Protein AF-W1XQS5-F1 (afdb_monomer)

InterPro domains:
  IPR000043 Adenosylhomocysteinase-like [PF05221] (4-74)
  IPR000043 Adenosylhomocysteinase-like [PTHR23420] (3-74)
  IPR020082 S-adenosyl-L-homocysteine hydrolase, conserved site [PS00738] (53-67)
  IPR042172 Adenosylhomocysteinase-like superfamily [G3DSA:3.40.50.1480] (1-74)

Structure (mmCIF, N/CA/C/O backbone):
data_AF-W1XQS5-F1
#
_entry.id   AF-W1XQS5-F1
#
loop_
_atom_site.group_PDB
_atom_site.id
_atom_site.type_symbol
_atom_site.label_atom_id
_atom_site.label_alt_id
_atom_site.label_comp_id
_atom_site.label_asym_id
_atom_site.label_entity_id
_atom_site.label_seq_id
_atom_site.pdbx_PDB_ins_code
_atom_site.Cartn_x
_atom_site.Cartn_y
_atom_site.Cartn_z
_atom_site.occupancy
_atom_site.B_iso_or_equiv
_atom_site.auth_seq_id
_atom_site.auth_comp_id
_atom_site.auth_asym_id
_atom_site.auth_atom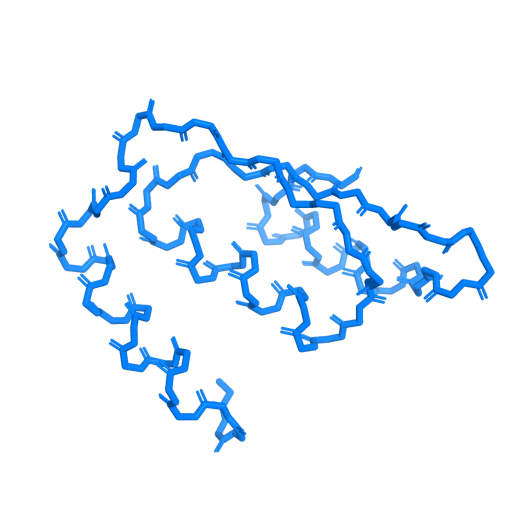_id
_atom_site.pdbx_PDB_model_num
ATOM 1 N N . SER A 1 1 ? 0.478 -13.374 -0.031 1.00 56.38 1 SER A N 1
ATOM 2 C CA . SER A 1 1 ? 1.821 -13.934 -0.314 1.00 56.38 1 SER A CA 1
ATOM 3 C C . SER A 1 1 ? 2.215 -14.885 0.810 1.00 56.38 1 SER A C 1
ATOM 5 O O . SER A 1 1 ? 2.197 -14.460 1.956 1.00 56.38 1 SER A O 1
ATOM 7 N N . ASN A 1 2 ? 2.565 -16.147 0.530 1.00 68.94 2 ASN A N 1
ATOM 8 C CA . ASN A 1 2 ? 2.944 -17.123 1.573 1.00 68.94 2 ASN A CA 1
ATOM 9 C C . ASN A 1 2 ? 4.351 -16.901 2.164 1.00 68.94 2 ASN A C 1
ATOM 11 O O . ASN A 1 2 ? 4.725 -17.579 3.113 1.00 68.94 2 ASN A O 1
ATOM 15 N N . PHE A 1 3 ? 5.124 -15.948 1.631 1.00 82.81 3 PHE A N 1
ATOM 16 C CA . PHE A 1 3 ? 6.535 -15.752 1.988 1.00 82.81 3 PHE A CA 1
ATOM 17 C C . PHE A 1 3 ? 6.794 -14.507 2.851 1.00 82.81 3 PHE A C 1
ATOM 19 O O . PHE A 1 3 ? 7.941 -14.228 3.186 1.00 82.81 3 PHE A O 1
ATOM 26 N N . MET A 1 4 ? 5.751 -13.750 3.219 1.00 88.50 4 MET A N 1
ATOM 27 C CA . MET A 1 4 ? 5.870 -12.535 4.043 1.00 88.50 4 MET A CA 1
ATOM 28 C C . MET A 1 4 ? 4.842 -12.523 5.186 1.00 88.50 4 MET A C 1
ATOM 30 O O . MET A 1 4 ? 3.921 -11.704 5.183 1.00 88.50 4 MET A O 1
ATOM 34 N N . PRO A 1 5 ? 4.973 -13.438 6.167 1.00 92.56 5 PRO A N 1
ATOM 35 C CA . PRO A 1 5 ? 3.966 -13.644 7.210 1.00 92.56 5 PRO A CA 1
ATOM 36 C C . PRO A 1 5 ? 3.718 -12.387 8.047 1.00 92.56 5 PRO A C 1
ATOM 38 O O . PRO A 1 5 ? 2.570 -12.049 8.306 1.00 92.56 5 PRO A O 1
ATOM 41 N N . THR A 1 6 ? 4.766 -11.631 8.385 1.00 93.81 6 THR A N 1
ATOM 42 C CA . THR A 1 6 ? 4.633 -10.393 9.167 1.00 93.81 6 THR A CA 1
ATOM 43 C C . THR A 1 6 ? 3.778 -9.345 8.458 1.00 93.81 6 THR A C 1
ATOM 45 O O . THR A 1 6 ? 2.919 -8.730 9.083 1.00 93.81 6 THR A O 1
ATOM 48 N N . LEU A 1 7 ? 3.973 -9.155 7.148 1.00 92.88 7 LEU A N 1
ATOM 49 C CA . LEU A 1 7 ? 3.174 -8.202 6.374 1.00 92.88 7 LEU A CA 1
ATOM 50 C C . LEU A 1 7 ? 1.731 -8.672 6.199 1.00 92.88 7 LEU A C 1
ATOM 52 O O . LEU A 1 7 ? 0.838 -7.834 6.154 1.00 92.88 7 LEU A O 1
ATOM 56 N N . ASN A 1 8 ? 1.487 -9.983 6.149 1.00 92.94 8 ASN A N 1
ATOM 57 C CA . ASN A 1 8 ? 0.125 -10.514 6.127 1.00 92.94 8 ASN A CA 1
ATOM 58 C C . ASN A 1 8 ? -0.600 -10.195 7.435 1.00 92.94 8 ASN A C 1
ATOM 60 O O . ASN A 1 8 ? -1.645 -9.558 7.399 1.00 92.94 8 ASN A O 1
ATOM 64 N N . THR A 1 9 ? 0.002 -10.542 8.577 1.00 95.06 9 THR A N 1
ATOM 65 C CA . THR A 1 9 ? -0.585 -10.277 9.896 1.00 95.06 9 THR A CA 1
ATOM 66 C C . THR A 1 9 ? -0.834 -8.784 10.115 1.00 95.06 9 THR A C 1
ATOM 68 O O . T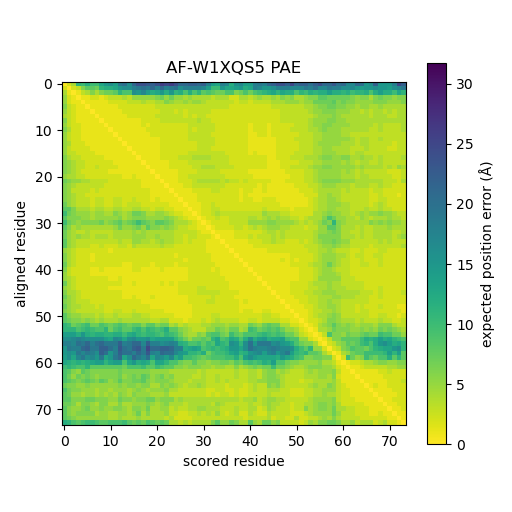HR A 1 9 ? -1.873 -8.398 10.647 1.00 95.06 9 THR A O 1
ATOM 71 N N . LEU A 1 10 ? 0.102 -7.926 9.692 1.00 95.12 10 LEU A N 1
ATOM 72 C CA . LEU A 1 10 ? -0.085 -6.477 9.756 1.00 95.12 10 LEU A CA 1
ATOM 73 C C . LEU A 1 10 ? -1.195 -6.004 8.819 1.00 95.12 10 LEU A C 1
ATOM 75 O O . LEU A 1 10 ? -2.007 -5.190 9.239 1.00 95.12 10 LEU A O 1
ATOM 79 N N . GLY A 1 11 ? -1.251 -6.519 7.591 1.00 95.31 11 GLY A N 1
ATOM 80 C CA . GLY A 1 11 ? -2.299 -6.181 6.633 1.00 95.31 11 GLY A CA 1
ATOM 81 C C . GLY A 1 11 ? -3.689 -6.538 7.134 1.00 95.31 11 GLY A C 1
ATOM 82 O O . GLY A 1 11 ? -4.573 -5.694 7.060 1.00 95.31 11 GLY A O 1
ATOM 83 N N . ASP A 1 12 ? -3.864 -7.723 7.716 1.00 96.06 12 ASP A N 1
ATOM 84 C CA . ASP A 1 12 ? -5.155 -8.159 8.257 1.00 96.06 12 ASP A CA 1
ATOM 85 C C . ASP A 1 12 ? -5.602 -7.261 9.420 1.00 96.06 12 ASP A C 1
ATOM 87 O O . ASP A 1 12 ? -6.764 -6.857 9.491 1.00 96.06 12 ASP A O 1
ATOM 91 N N . ARG A 1 13 ? -4.666 -6.870 10.297 1.00 97.31 13 ARG A N 1
ATOM 92 C CA . ARG A 1 13 ? -4.950 -5.914 11.376 1.00 97.31 13 ARG A CA 1
ATOM 93 C C . ARG A 1 13 ? -5.290 -4.526 10.834 1.00 97.31 13 ARG A C 1
ATOM 95 O O . ARG A 1 13 ? -6.287 -3.944 11.246 1.00 97.31 13 ARG A O 1
ATOM 102 N N . PHE A 1 14 ? -4.471 -3.994 9.926 1.00 97.75 14 PHE A N 1
ATOM 103 C CA . PHE A 1 14 ? -4.665 -2.652 9.377 1.00 97.75 14 PHE A CA 1
ATOM 104 C C . PHE A 1 14 ? -5.972 -2.533 8.606 1.00 97.75 14 PHE A C 1
ATOM 106 O O . PHE A 1 14 ? -6.637 -1.505 8.689 1.00 97.75 14 PHE A O 1
ATOM 113 N N . GLU A 1 15 ? -6.355 -3.584 7.886 1.00 97.50 15 GLU A N 1
ATOM 114 C CA . GLU A 1 15 ? -7.623 -3.660 7.176 1.00 97.50 15 GLU A CA 1
ATOM 115 C C . GLU A 1 15 ? -8.812 -3.670 8.143 1.00 97.50 15 GLU A C 1
ATOM 117 O O . GLU A 1 15 ? -9.737 -2.877 7.966 1.00 97.50 15 GLU A O 1
ATOM 122 N N . ALA A 1 16 ? -8.766 -4.488 9.200 1.00 97.88 16 ALA A N 1
ATOM 123 C CA . ALA A 1 16 ? -9.829 -4.545 10.205 1.00 97.88 16 ALA A CA 1
ATOM 124 C C . ALA A 1 16 ? -9.998 -3.220 10.970 1.00 97.88 16 ALA A C 1
ATOM 126 O O . ALA A 1 16 ? -11.119 -2.788 11.232 1.00 97.88 16 ALA A O 1
ATOM 127 N N . GLU A 1 17 ? -8.889 -2.564 11.315 1.00 97.94 17 GLU A N 1
ATOM 128 C CA . GLU A 1 17 ? -8.883 -1.312 12.080 1.00 97.94 17 GLU A CA 1
ATOM 129 C C . GLU A 1 17 ? -9.011 -0.061 11.198 1.00 97.94 17 GLU A C 1
ATOM 131 O O . GLU A 1 17 ? -9.222 1.034 11.719 1.00 97.94 17 GLU A O 1
ATOM 136 N N . GLN A 1 18 ? -8.876 -0.203 9.874 1.00 97.56 18 GLN A N 1
ATOM 137 C CA . GLN A 1 18 ? -8.759 0.913 8.928 1.00 97.56 18 GLN A CA 1
ATOM 138 C C . GLN A 1 18 ? -7.716 1.948 9.394 1.00 97.56 18 GLN A C 1
ATOM 140 O O . GLN A 1 18 ? -7.955 3.158 9.376 1.00 97.56 18 GLN A O 1
ATOM 145 N N . THR A 1 19 ? -6.554 1.454 9.842 1.00 97.75 19 THR A N 1
ATOM 146 C CA . THR A 1 19 ? -5.533 2.207 10.595 1.00 97.75 19 THR A CA 1
ATOM 147 C C . THR A 1 19 ? -5.082 3.503 9.917 1.00 97.75 19 THR A C 1
ATOM 149 O O . THR A 1 19 ? -4.732 4.462 10.602 1.00 97.75 19 THR A O 1
ATOM 152 N N . PHE A 1 20 ? -5.086 3.552 8.585 1.00 98.06 20 PHE A N 1
ATOM 153 C CA . PHE A 1 20 ? -4.592 4.687 7.804 1.00 98.06 20 PHE A CA 1
ATOM 154 C C . PHE A 1 20 ? -5.696 5.428 7.049 1.00 98.06 20 PHE A C 1
ATOM 156 O O . PHE A 1 20 ? -5.406 6.216 6.149 1.00 98.06 20 PHE A O 1
ATOM 163 N N . LYS A 1 21 ? -6.966 5.198 7.394 1.00 97.88 21 LYS A N 1
ATOM 164 C CA . LYS A 1 21 ? -8.094 5.831 6.710 1.00 97.88 21 LYS A CA 1
ATOM 165 C C . LYS A 1 21 ? -7.968 7.354 6.695 1.00 97.88 21 LYS A C 1
ATOM 167 O O . LYS A 1 21 ? -7.848 7.998 7.736 1.00 97.88 21 LYS A O 1
ATOM 172 N N . GLY A 1 22 ? -8.047 7.921 5.492 1.00 97.12 22 GLY A N 1
ATOM 173 C CA . GLY A 1 22 ? -7.962 9.367 5.263 1.00 97.12 22 GLY A CA 1
ATOM 174 C C . GLY A 1 22 ? -6.540 9.932 5.284 1.00 97.12 22 GLY A C 1
ATOM 175 O O . GLY A 1 22 ? -6.384 11.146 5.209 1.00 97.12 22 GLY A O 1
ATOM 176 N N . GLN A 1 23 ? -5.517 9.081 5.387 1.00 98.00 23 GLN A N 1
ATOM 177 C CA . GLN A 1 23 ? -4.119 9.481 5.265 1.00 98.00 23 GLN A CA 1
ATOM 178 C C . GLN A 1 23 ? -3.615 9.228 3.845 1.00 98.00 23 GLN A C 1
ATOM 180 O O . GLN A 1 23 ? -3.944 8.208 3.237 1.00 98.00 23 GLN A O 1
ATOM 185 N N . THR A 1 24 ? -2.757 10.121 3.359 1.00 97.56 24 THR A N 1
ATOM 186 C CA . THR A 1 24 ? -1.960 9.893 2.150 1.00 97.56 24 THR A CA 1
ATOM 187 C C . THR A 1 24 ? -0.552 9.475 2.557 1.00 97.56 24 THR A C 1
ATOM 189 O O . THR A 1 24 ? 0.094 10.159 3.353 1.00 97.56 24 THR A O 1
ATOM 192 N N . ILE A 1 25 ? -0.063 8.361 2.015 1.00 96.94 25 ILE A N 1
ATOM 193 C CA . ILE A 1 25 ? 1.275 7.834 2.297 1.00 96.94 25 ILE A CA 1
ATOM 194 C C . ILE A 1 25 ? 2.066 7.748 0.995 1.00 96.94 25 ILE A C 1
ATOM 196 O O . ILE A 1 25 ? 1.6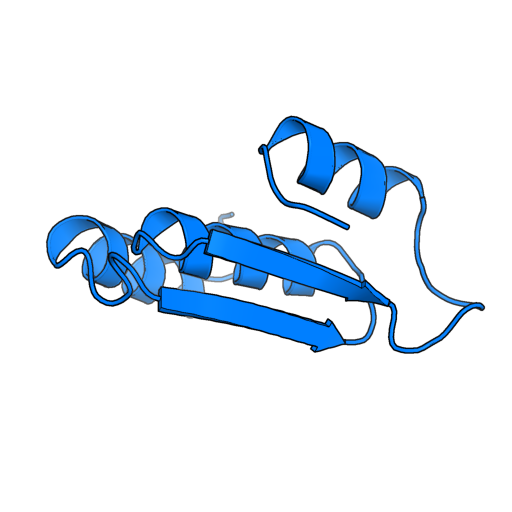66 7.062 0.055 1.00 96.94 25 ILE A O 1
ATOM 200 N N . VAL A 1 26 ? 3.222 8.414 0.970 1.00 95.12 26 VAL A N 1
ATOM 201 C CA . VAL A 1 26 ? 4.174 8.341 -0.142 1.00 95.12 26 VAL A CA 1
ATOM 202 C C . VAL A 1 26 ? 5.289 7.363 0.213 1.00 95.12 26 VAL A C 1
ATOM 204 O O . VAL A 1 26 ? 5.973 7.530 1.223 1.00 95.12 26 VAL A O 1
ATOM 207 N N . VAL A 1 27 ? 5.488 6.352 -0.626 1.00 92.19 27 VAL A N 1
ATOM 208 C CA . VAL A 1 27 ? 6.524 5.331 -0.465 1.00 92.19 27 VAL A CA 1
ATOM 209 C C . VAL A 1 27 ? 7.589 5.533 -1.536 1.00 92.19 27 VAL A C 1
ATOM 211 O O . VAL A 1 27 ? 7.372 5.221 -2.703 1.00 92.19 27 VAL A O 1
ATOM 214 N N . SER A 1 28 ? 8.757 6.034 -1.131 1.00 91.06 28 SER A N 1
ATOM 215 C CA . SER A 1 28 ? 9.940 6.129 -1.991 1.00 91.06 28 SER A CA 1
ATOM 216 C C . SER A 1 28 ? 10.921 5.019 -1.635 1.00 91.06 28 SER A C 1
ATOM 218 O O . SER A 1 28 ? 11.514 5.028 -0.556 1.00 91.06 28 SER A O 1
ATOM 220 N N . VAL A 1 29 ? 11.047 4.022 -2.509 1.00 86.50 29 VAL A N 1
ATOM 221 C CA . VAL A 1 29 ? 11.875 2.834 -2.259 1.00 86.50 29 VAL A CA 1
ATOM 222 C C . VAL A 1 29 ? 12.299 2.178 -3.571 1.00 86.50 29 VAL A C 1
ATOM 224 O O . VAL A 1 29 ? 11.745 2.452 -4.635 1.00 86.50 29 VAL A O 1
ATOM 227 N N . HIS A 1 30 ? 13.290 1.291 -3.509 1.00 85.56 30 HIS A N 1
ATOM 228 C CA . HIS A 1 30 ? 13.601 0.383 -4.604 1.00 85.56 30 HIS A CA 1
ATOM 229 C C . HIS A 1 30 ? 12.388 -0.514 -4.892 1.00 85.56 30 HIS A C 1
ATOM 231 O O . HIS A 1 30 ? 11.924 -1.247 -4.010 1.00 85.56 30 HIS A O 1
ATOM 237 N N . LEU A 1 31 ? 11.851 -0.417 -6.110 1.00 81.81 31 LEU A N 1
ATOM 238 C CA . LEU A 1 31 ? 10.587 -1.046 -6.467 1.00 81.81 31 LEU A CA 1
ATOM 239 C C . LEU A 1 31 ? 10.803 -2.480 -6.958 1.00 81.81 31 LEU A C 1
ATOM 241 O O . LEU A 1 31 ? 11.344 -2.721 -8.031 1.00 81.81 31 LEU A O 1
ATOM 245 N N . GLU A 1 32 ? 10.342 -3.433 -6.161 1.00 85.44 32 GLU A N 1
ATOM 246 C CA . GLU A 1 32 ? 10.344 -4.862 -6.455 1.00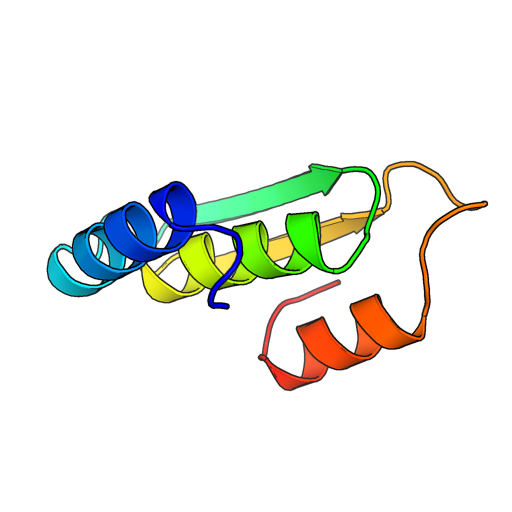 85.44 32 GLU A CA 1
ATOM 247 C C . GLU A 1 32 ? 9.073 -5.499 -5.874 1.00 85.44 32 GLU A C 1
ATOM 249 O O . GLU A 1 32 ? 8.353 -4.875 -5.095 1.00 85.44 32 GLU A O 1
ATOM 254 N N . ALA A 1 33 ? 8.799 -6.768 -6.182 1.00 84.12 33 ALA A N 1
ATOM 255 C CA . ALA A 1 33 ? 7.574 -7.443 -5.734 1.00 84.12 33 ALA A CA 1
ATOM 256 C C . ALA A 1 33 ? 7.334 -7.365 -4.208 1.00 84.12 33 ALA A C 1
ATOM 258 O O . ALA A 1 33 ? 6.194 -7.277 -3.748 1.00 84.12 33 ALA A O 1
ATOM 259 N N . LYS A 1 34 ? 8.407 -7.374 -3.406 1.00 85.56 34 LYS A N 1
ATOM 260 C CA . LYS A 1 34 ? 8.324 -7.315 -1.938 1.00 85.56 34 LYS A CA 1
ATOM 261 C C . LYS A 1 34 ? 7.909 -5.924 -1.446 1.00 85.56 34 LYS A C 1
ATOM 263 O O . LYS A 1 34 ? 7.047 -5.821 -0.575 1.00 85.56 34 LYS A O 1
ATOM 268 N N . THR A 1 35 ? 8.475 -4.863 -2.022 1.00 86.44 35 THR A N 1
ATOM 269 C CA . THR A 1 35 ? 8.143 -3.472 -1.670 1.00 86.44 35 THR A CA 1
ATOM 270 C C . THR A 1 35 ? 6.808 -3.035 -2.268 1.00 86.44 35 THR A C 1
ATOM 272 O O . THR A 1 35 ? 6.055 -2.317 -1.612 1.00 86.44 35 THR A O 1
ATOM 275 N N . ALA A 1 36 ? 6.435 -3.573 -3.429 1.00 87.25 36 ALA A N 1
ATOM 276 C CA . ALA A 1 36 ? 5.091 -3.445 -3.982 1.00 87.25 36 ALA A CA 1
ATOM 277 C C . ALA A 1 36 ? 4.026 -4.002 -3.022 1.00 87.25 36 ALA A C 1
ATOM 279 O O . ALA A 1 36 ? 3.029 -3.345 -2.739 1.00 87.25 36 ALA A O 1
ATOM 280 N N . TYR A 1 37 ? 4.263 -5.177 -2.434 1.00 91.94 37 TYR A N 1
ATOM 281 C CA . TYR A 1 37 ? 3.328 -5.758 -1.467 1.00 91.94 37 TYR A CA 1
ATOM 282 C C . TYR A 1 37 ? 3.221 -4.961 -0.157 1.00 91.94 37 TYR A C 1
ATOM 284 O O . TYR A 1 37 ? 2.173 -4.952 0.480 1.00 91.94 37 TYR A O 1
ATOM 292 N N . LEU A 1 38 ? 4.280 -4.261 0.259 1.00 93.44 38 LEU A N 1
ATOM 293 C CA . LEU A 1 38 ? 4.173 -3.320 1.375 1.00 93.44 38 LEU A CA 1
ATOM 294 C C . LEU A 1 38 ? 3.183 -2.192 1.043 1.00 93.44 38 LEU A C 1
ATOM 296 O O . LEU A 1 38 ? 2.323 -1.875 1.863 1.00 93.44 38 LEU A O 1
ATOM 300 N N . ALA A 1 39 ? 3.264 -1.620 -0.161 1.00 94.12 39 ALA A N 1
ATOM 301 C CA . ALA A 1 39 ? 2.356 -0.561 -0.593 1.00 94.12 39 ALA A CA 1
ATOM 302 C C . ALA A 1 39 ? 0.889 -1.036 -0.624 1.00 94.12 39 ALA A C 1
ATOM 304 O O . ALA A 1 39 ? -0.008 -0.312 -0.183 1.00 94.12 39 ALA A O 1
ATOM 305 N N . THR A 1 40 ? 0.634 -2.281 -1.044 1.00 93.38 40 THR A N 1
ATOM 306 C CA . THR A 1 40 ? -0.726 -2.850 -1.026 1.00 93.38 40 THR A CA 1
ATOM 307 C C . THR A 1 40 ? -1.248 -3.083 0.393 1.00 93.38 40 THR A C 1
ATOM 309 O O . THR A 1 40 ? -2.427 -2.849 0.649 1.00 93.38 40 THR A O 1
ATOM 312 N N . VAL A 1 41 ? -0.391 -3.477 1.341 1.00 95.62 41 VAL A N 1
ATOM 313 C CA . VAL A 1 41 ? -0.749 -3.607 2.766 1.00 95.62 41 VAL A CA 1
ATOM 314 C C . VAL A 1 41 ? -1.157 -2.261 3.372 1.00 95.62 41 VAL A C 1
ATOM 316 O O . VAL A 1 41 ? -2.148 -2.194 4.098 1.00 95.62 41 VAL A O 1
ATOM 319 N N . LEU A 1 42 ? -0.447 -1.179 3.044 1.00 96.50 42 LEU A N 1
ATOM 320 C CA . LEU A 1 42 ? -0.806 0.172 3.491 1.00 96.50 42 LEU A CA 1
ATOM 321 C C . LEU A 1 42 ? -2.158 0.614 2.913 1.00 96.50 42 LEU A C 1
ATOM 323 O O . LEU A 1 42 ? -3.005 1.124 3.647 1.00 96.50 42 LEU A O 1
ATOM 327 N N . LYS A 1 43 ? -2.390 0.341 1.622 1.00 95.50 43 LYS A N 1
ATOM 328 C CA . LYS A 1 43 ? -3.666 0.624 0.954 1.00 95.50 43 LYS A CA 1
ATOM 329 C C . LYS A 1 43 ? -4.830 -0.167 1.558 1.00 95.50 43 LYS A C 1
ATOM 331 O O . LYS A 1 43 ? -5.890 0.405 1.792 1.00 95.50 43 LYS A O 1
ATOM 336 N N . ARG A 1 44 ? -4.642 -1.459 1.867 1.00 95.44 44 ARG A N 1
ATOM 337 C CA . ARG A 1 44 ? -5.638 -2.284 2.588 1.00 95.44 44 ARG A CA 1
ATOM 338 C C . ARG A 1 44 ? -6.035 -1.660 3.928 1.00 95.44 44 ARG A C 1
ATOM 340 O O . ARG A 1 44 ? -7.198 -1.724 4.312 1.00 95.44 44 ARG A O 1
ATOM 347 N N . GLY A 1 45 ? -5.091 -0.993 4.593 1.00 97.19 45 GLY A N 1
ATOM 348 C CA . GLY A 1 45 ? -5.334 -0.217 5.809 1.00 97.19 45 GLY A CA 1
ATOM 349 C C . GLY A 1 45 ? -6.107 1.095 5.624 1.00 97.19 45 GLY A C 1
ATOM 350 O O . GLY A 1 45 ? -6.273 1.828 6.597 1.00 97.19 45 GLY A O 1
ATOM 351 N N . GLY A 1 46 ? -6.565 1.414 4.411 1.00 96.75 46 GLY A N 1
ATOM 352 C CA . GLY A 1 46 ? -7.373 2.598 4.107 1.00 96.75 46 G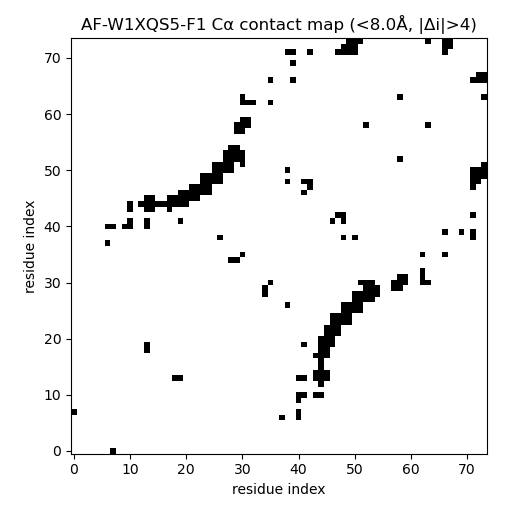LY A CA 1
ATOM 353 C C . GLY A 1 46 ? -6.577 3.841 3.697 1.00 96.75 46 GLY A C 1
ATOM 354 O O . GLY A 1 46 ? -7.178 4.906 3.546 1.00 96.75 46 GLY A O 1
ATOM 355 N N . ALA A 1 47 ? -5.256 3.727 3.525 1.00 97.75 47 ALA A N 1
ATOM 356 C CA . ALA A 1 47 ? -4.435 4.824 3.019 1.00 97.75 47 ALA A CA 1
ATOM 357 C C . ALA A 1 47 ? -4.677 5.070 1.524 1.00 97.75 47 ALA A C 1
ATOM 359 O O . ALA A 1 47 ? -4.856 4.127 0.747 1.00 97.75 47 ALA A O 1
ATOM 360 N N . ASP A 1 48 ? -4.559 6.329 1.113 1.00 96.75 48 ASP A N 1
ATOM 361 C CA . ASP A 1 48 ? -4.253 6.684 -0.269 1.00 96.75 48 ASP A CA 1
AT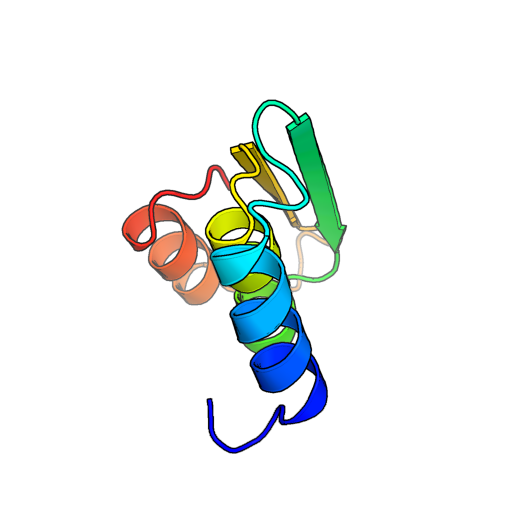OM 362 C C . ASP A 1 48 ? -2.735 6.579 -0.476 1.00 96.75 48 ASP A C 1
ATOM 364 O O . ASP A 1 48 ? -1.961 7.256 0.206 1.00 96.75 48 ASP A O 1
ATOM 368 N N . VAL A 1 49 ? -2.288 5.669 -1.341 1.00 96.25 49 VAL A N 1
ATOM 369 C CA . VAL A 1 49 ? -0.869 5.296 -1.441 1.00 96.25 49 VAL A CA 1
ATOM 370 C C . VAL A 1 49 ? -0.299 5.704 -2.790 1.00 96.25 49 VAL A C 1
ATOM 372 O O . VAL A 1 49 ? -0.788 5.287 -3.843 1.00 96.25 49 VAL A O 1
ATOM 375 N N . ILE A 1 50 ? 0.792 6.466 -2.726 1.00 94.38 50 ILE A N 1
ATOM 376 C CA . ILE A 1 50 ? 1.600 6.879 -3.871 1.00 94.38 50 ILE A CA 1
ATOM 377 C C . ILE A 1 50 ? 2.963 6.211 -3.735 1.00 94.38 50 ILE A C 1
ATOM 379 O O . ILE A 1 50 ? 3.599 6.284 -2.684 1.00 94.38 50 ILE A O 1
ATOM 383 N N . VAL A 1 51 ? 3.425 5.557 -4.787 1.00 92.12 51 VAL A N 1
ATOM 384 C CA . VAL A 1 51 ? 4.707 4.863 -4.825 1.00 92.12 51 VAL A CA 1
ATOM 385 C C . VAL A 1 51 ? 5.623 5.597 -5.791 1.00 92.12 51 VAL A C 1
ATOM 387 O O . VAL A 1 51 ? 5.175 6.141 -6.785 1.00 92.12 51 VAL A O 1
ATOM 390 N N . THR A 1 52 ? 6.914 5.643 -5.492 1.00 89.12 52 THR A N 1
ATOM 391 C CA . THR A 1 52 ? 7.921 6.158 -6.416 1.00 89.12 52 THR A CA 1
ATOM 392 C C . THR A 1 52 ? 9.194 5.326 -6.312 1.00 89.12 52 THR A C 1
ATOM 394 O O . THR A 1 52 ? 9.621 4.937 -5.219 1.00 89.12 52 THR A O 1
ATOM 397 N N . GLY A 1 53 ? 9.801 5.024 -7.460 1.00 83.94 53 GLY A N 1
ATOM 398 C CA . GLY A 1 53 ? 11.070 4.311 -7.517 1.00 83.94 53 GLY A CA 1
ATOM 399 C C . GLY A 1 53 ? 12.215 5.200 -7.038 1.00 83.94 53 GLY A C 1
ATOM 400 O O . GLY A 1 53 ? 12.459 6.264 -7.601 1.00 83.94 53 GLY A O 1
ATOM 401 N N . SER A 1 54 ? 12.967 4.760 -6.030 1.00 80.69 54 SER A N 1
ATOM 402 C CA . SER A 1 54 ? 14.108 5.531 -5.512 1.00 80.69 54 SER A CA 1
ATOM 403 C C . SER A 1 54 ? 15.374 5.427 -6.376 1.00 80.69 54 SER A C 1
ATOM 405 O O . SER A 1 54 ? 16.365 6.092 -6.083 1.00 80.69 54 SER A O 1
ATOM 407 N N . ASN A 1 55 ? 15.384 4.562 -7.400 1.00 72.50 55 ASN A N 1
ATOM 408 C CA . ASN A 1 55 ? 16.529 4.369 -8.290 1.00 72.50 55 ASN A CA 1
ATOM 409 C C . ASN A 1 55 ? 16.088 3.988 -9.725 1.00 72.50 55 ASN A C 1
ATOM 411 O O . ASN A 1 55 ? 15.505 2.913 -9.905 1.00 72.50 55 ASN A O 1
ATOM 415 N N . PRO A 1 56 ? 16.414 4.806 -10.748 1.00 63.44 56 PRO A N 1
ATOM 416 C CA . PRO A 1 56 ? 15.945 4.626 -12.127 1.00 63.44 56 PRO A CA 1
ATOM 417 C C . PRO A 1 56 ? 16.471 3.371 -12.837 1.00 63.44 56 PRO A C 1
ATOM 419 O O . PRO A 1 56 ? 15.876 2.943 -13.816 1.00 63.44 56 PRO A O 1
ATOM 422 N N . LEU A 1 57 ? 17.560 2.758 -12.363 1.00 63.06 57 LEU A N 1
ATOM 423 C CA . LEU A 1 57 ? 18.162 1.575 -13.004 1.00 63.06 57 LEU A CA 1
ATOM 424 C C . LEU A 1 57 ? 17.557 0.240 -12.546 1.00 63.06 57 LEU A C 1
ATOM 426 O O . LEU A 1 57 ? 18.007 -0.819 -12.977 1.00 63.06 57 LEU A O 1
ATOM 430 N N . SER A 1 58 ? 16.596 0.279 -11.626 1.00 60.59 58 SER A N 1
ATOM 431 C CA . SER A 1 58 ? 16.107 -0.919 -10.939 1.00 60.59 58 SER A CA 1
ATOM 432 C C . SER A 1 58 ? 14.597 -0.997 -10.754 1.00 60.59 58 SER A C 1
ATOM 434 O O . SER A 1 58 ? 14.099 -1.960 -10.177 1.00 60.59 58 SER A O 1
ATOM 436 N N . THR A 1 59 ? 13.877 0.019 -11.218 1.00 60.91 59 THR A N 1
ATOM 437 C CA . THR A 1 59 ? 12.425 -0.047 -11.326 1.00 60.91 59 THR A CA 1
ATOM 438 C C . THR A 1 59 ? 12.088 -1.085 -12.386 1.00 60.91 59 THR A C 1
ATOM 440 O O . THR A 1 59 ? 12.564 -0.990 -13.514 1.00 60.91 59 THR A O 1
ATOM 443 N N . GLN A 1 60 ? 11.308 -2.093 -12.010 1.00 68.12 60 GLN A N 1
ATOM 444 C CA . GLN A 1 60 ? 10.800 -3.069 -12.965 1.00 68.12 60 GLN A CA 1
ATOM 445 C C . GLN A 1 60 ? 9.409 -2.613 -13.418 1.00 68.12 60 GLN A C 1
ATOM 447 O O . GLN A 1 60 ? 8.498 -2.469 -12.598 1.00 68.12 60 GLN A O 1
ATOM 452 N N . ASP A 1 61 ? 9.272 -2.322 -14.712 1.00 76.50 61 ASP A N 1
ATOM 453 C CA . ASP A 1 61 ? 8.049 -1.751 -15.297 1.00 76.50 61 ASP A CA 1
ATOM 454 C C . ASP A 1 61 ? 6.824 -2.660 -15.106 1.00 76.50 61 ASP A C 1
ATOM 456 O O . ASP A 1 61 ? 5.698 -2.182 -14.969 1.00 76.50 61 ASP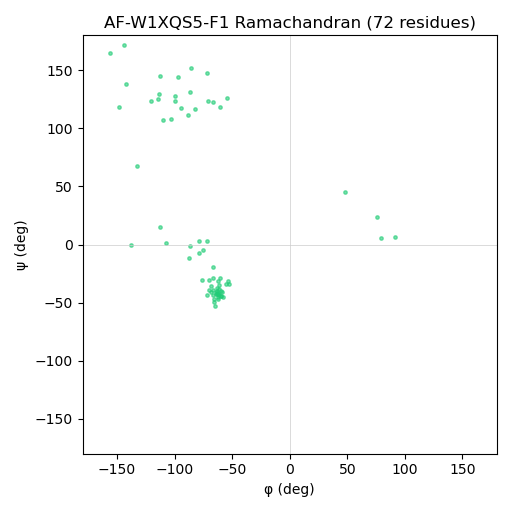 A O 1
ATOM 460 N N . ASP A 1 62 ? 7.036 -3.973 -15.029 1.00 79.56 62 ASP A N 1
ATOM 461 C CA . ASP A 1 62 ? 6.004 -4.971 -14.743 1.00 79.56 62 ASP A CA 1
ATOM 462 C C . ASP A 1 62 ? 5.442 -4.849 -13.314 1.00 79.56 62 ASP A C 1
ATOM 464 O O . ASP A 1 62 ? 4.232 -4.952 -13.106 1.00 79.56 62 AS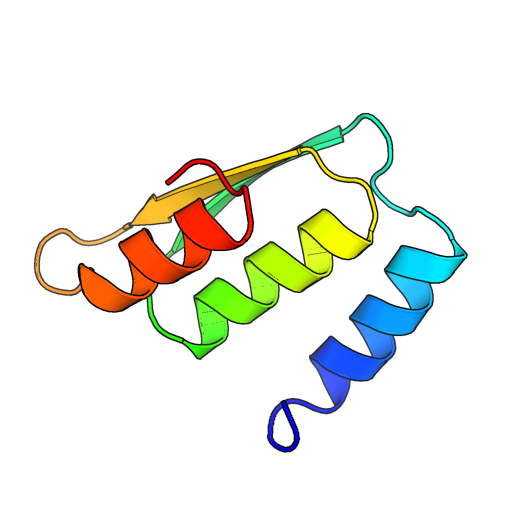P A O 1
ATOM 468 N N . VAL A 1 63 ? 6.294 -4.564 -12.327 1.00 81.25 63 VAL A N 1
ATOM 469 C CA . VAL A 1 63 ? 5.886 -4.319 -10.937 1.00 81.25 63 VAL A CA 1
ATOM 470 C C . VAL A 1 63 ? 5.117 -3.004 -10.827 1.00 81.25 63 VAL A C 1
ATOM 472 O O . VAL A 1 63 ? 4.105 -2.949 -10.126 1.00 81.25 63 VAL A O 1
ATOM 475 N N . ALA A 1 64 ? 5.562 -1.959 -11.529 1.00 81.94 64 ALA A N 1
ATOM 476 C CA . ALA A 1 64 ? 4.855 -0.681 -11.578 1.00 81.94 64 ALA A CA 1
ATOM 477 C C . ALA A 1 64 ? 3.458 -0.837 -12.202 1.00 81.94 64 ALA A C 1
ATOM 479 O O . ALA A 1 64 ? 2.472 -0.401 -11.607 1.00 81.94 64 ALA A O 1
ATOM 480 N N . ALA A 1 65 ? 3.352 -1.537 -13.335 1.00 83.75 65 ALA A N 1
ATOM 481 C CA . ALA A 1 65 ? 2.070 -1.835 -13.972 1.00 83.75 65 ALA A CA 1
ATOM 482 C C . ALA A 1 65 ? 1.141 -2.641 -13.047 1.00 83.75 65 ALA A C 1
ATOM 484 O O . ALA A 1 65 ? -0.024 -2.288 -12.878 1.00 83.75 65 ALA A O 1
ATOM 485 N N . GLY A 1 66 ? 1.668 -3.666 -12.366 1.00 84.56 66 GLY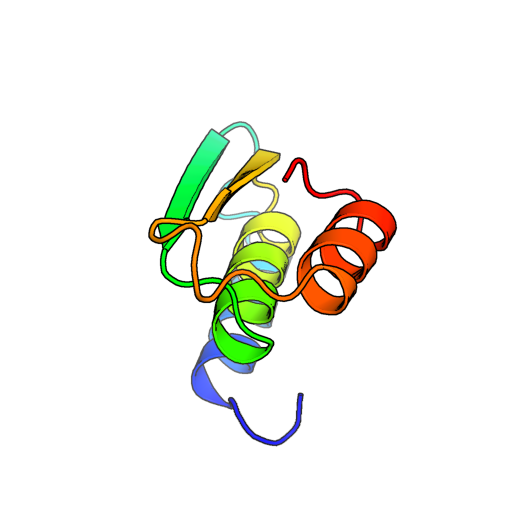 A N 1
ATOM 486 C CA . GLY A 1 66 ? 0.891 -4.451 -11.405 1.00 84.56 66 GLY A CA 1
ATOM 487 C C . GLY A 1 66 ? 0.355 -3.626 -10.228 1.00 84.56 66 GLY A C 1
ATOM 488 O O . GLY A 1 66 ? -0.751 -3.873 -9.751 1.00 84.56 66 GLY A O 1
ATOM 489 N N . LEU A 1 67 ? 1.103 -2.621 -9.765 1.00 84.94 67 LEU A N 1
ATOM 490 C CA . LEU A 1 67 ? 0.652 -1.702 -8.717 1.00 84.94 67 LEU A CA 1
ATOM 491 C C . LEU A 1 67 ? -0.452 -0.753 -9.200 1.00 84.94 67 LEU A C 1
ATOM 493 O O . LEU A 1 67 ? -1.408 -0.516 -8.455 1.00 84.94 67 LEU A O 1
ATOM 497 N N . VAL A 1 68 ? -0.356 -0.261 -10.437 1.00 88.38 68 VAL A N 1
ATOM 498 C CA . VAL A 1 68 ? -1.408 0.553 -11.067 1.00 88.38 68 VAL A CA 1
ATOM 499 C C . VAL A 1 68 ? -2.703 -0.249 -11.217 1.00 88.38 68 VAL A C 1
ATOM 501 O O . VAL A 1 68 ? -3.766 0.252 -10.852 1.00 88.38 68 VAL A O 1
ATOM 504 N N . ASP A 1 69 ? -2.628 -1.515 -11.633 1.00 87.06 69 ASP A N 1
ATOM 505 C CA . ASP A 1 69 ? -3.794 -2.411 -11.715 1.00 87.06 69 ASP A CA 1
ATOM 506 C C . ASP A 1 69 ? -4.440 -2.664 -10.341 1.00 87.06 69 ASP A C 1
ATOM 508 O O . ASP A 1 69 ? -5.658 -2.804 -10.220 1.00 87.06 69 ASP A O 1
ATOM 512 N N . MET A 1 70 ? -3.643 -2.655 -9.267 1.00 84.94 70 MET A N 1
ATOM 513 C CA . MET A 1 70 ? -4.127 -2.707 -7.879 1.00 84.94 70 MET A CA 1
ATOM 514 C C . MET A 1 70 ? -4.645 -1.342 -7.373 1.00 84.94 70 MET A C 1
ATOM 516 O O . MET A 1 70 ? -5.047 -1.192 -6.210 1.00 84.94 70 MET A O 1
ATOM 520 N N . GLY A 1 71 ? -4.659 -0.330 -8.242 1.00 85.81 71 GLY A N 1
ATOM 521 C CA . GLY A 1 71 ? -5.167 1.020 -8.026 1.00 85.81 71 GLY A CA 1
ATOM 522 C C . GLY A 1 71 ? -4.253 1.909 -7.185 1.00 85.81 71 GLY A C 1
ATOM 523 O O . GLY A 1 71 ? -4.762 2.786 -6.485 1.00 85.81 71 GLY A O 1
ATOM 524 N N . LEU A 1 72 ? -2.954 1.625 -7.127 1.00 90.38 72 LEU A N 1
ATOM 525 C CA . LEU A 1 72 ? -1.977 2.538 -6.539 1.00 90.38 72 LEU A CA 1
ATOM 526 C C . LEU A 1 72 ? -1.519 3.551 -7.590 1.00 90.38 72 LEU A C 1
ATOM 528 O O . LEU A 1 72 ? -1.504 3.252 -8.782 1.00 90.38 72 LEU A O 1
ATOM 532 N N . THR A 1 73 ? -1.114 4.736 -7.138 1.00 90.19 73 THR A N 1
ATOM 533 C CA . THR A 1 73 ? -0.405 5.690 -8.002 1.00 90.19 73 THR A CA 1
ATOM 534 C C . THR A 1 73 ? 1.085 5.358 -7.954 1.00 90.19 73 THR A C 1
ATOM 536 O O . THR A 1 73 ? 1.614 5.174 -6.857 1.00 90.19 73 THR A O 1
ATOM 539 N N . VAL A 1 74 ? 1.752 5.262 -9.107 1.00 83.81 74 VAL A N 1
ATOM 540 C CA . VAL A 1 74 ? 3.183 4.918 -9.247 1.00 83.81 74 VAL A CA 1
ATOM 541 C C . VAL A 1 74 ? 3.879 5.929 -10.147 1.00 83.81 74 VAL A C 1
ATOM 543 O O . VAL A 1 74 ? 3.233 6.338 -11.137 1.00 83.81 74 VAL A O 1
#

Radius of gyration: 11.97 Å; Cα contacts (8 Å, |Δi|>4): 117; chains: 1; bounding box: 28×27×27 Å

pLDDT: mean 88.29, std 10.18, range [56.38, 98.06]

Mean predicted aligned error: 4.36 Å

Organism: NCBI:txid408170

Secondary structure (DSSP, 8-state):
-TT-HHHHHHHHHHHHHTTTTT-EEEEEE--SHHHHHHHHHHHHTT-EEEEEES-TTT--HHHHHHHHHTT-B-

Sequence (74 aa):
SNFMPTLNTLGDRFEAEQTFKGQTIVVSVHLEAKTAYLATVLKRGGADVIVTGSNPLSTQDDVAAGLVDMGLTV

Nearest PDB structures (foldseek):
  8qno-assembly1_A  TM=9.803E-01  e=5.590E-06  Pyrococcus furiosus
  7zd8-assembly1_A  TM=9.737E-01  e=4.251E-06  Synechocystis sp. PCC 6803
  3nj4-assembly1_C  TM=9.544E-01  e=1.062E-04  Homo sapiens
  4pfj-assembly1_A  TM=9.511E-01  e=1.305E-04  Homo sapiens
  5m67-assembly1_B  TM=9.507E-01  e=5.132E-04  Bradyrhizobium elkanii

Solvent-accessible surface area (backbone atoms only — not comparable to full-atom values): 4103 Å² total; per-residue (Å²): 117,97,86,44,64,68,58,49,59,48,24,56,49,23,39,75,65,35,72,33,56,89,38,78,47,78,46,74,39,72,43,41,73,71,52,50,50,50,52,51,31,47,34,53,6,39,25,50,44,37,42,42,63,66,42,90,92,58,52,45,69,67,53,49,51,54,40,42,77,74,69,38,48,104

Foldseek 3Di:
DVPCVVLVVLLVVLLVQLVQAPAEDEAEEQQDPVVLSNQLSVVSSRYQYAYDYNDPVRHDVVSVVVSVVVVHHD